Protein AF-A0A978SGK9-F1 (afdb_monomer)

Radius of gyration: 37.19 Å; Cα contacts (8 Å, |Δi|>4): 102; chains: 1; bounding box: 96×25×109 Å

Secondary structure (DSSP, 8-state):
---HHHHHH--TT---HHHHTTT-HHHHHHHHHHHHHHHHHHHHHHHHHHHHHHH-TT-TTTHHHHHHHHHHHHHHHHHHHHHHHTTS--HHHHHHHHHHHHHHHHHHHHHHHHHHHHHHTSPPHHHHHHHHHHHHHHHHHHHHHHHHHHHHHHHHHHHHHHHHHHHHHHHT--

Mean predicted aligned error: 9.83 Å

Sequence (174 aa):
MFDPLSALFSSDSFIPHGHCYLWLPQLVWLHLLSDMLICLAYYSIPLTLFEFVRKREDLPFNWIFLLFATFITACGTTHLLSVWTLWHPTYWLSGAAKALTALVSIGTAIALIRLMPKALAIPSQAQLERANNELKKEIEQRHRAQTQLELQAIITKTIAEGSNSQYGKRLFKS

pLDDT: mean 87.22, std 11.48, range [46.66, 97.44]

Solvent-accessible surface area (backbone atoms only — not comparable to full-atom values): 9373 Å² total; per-residue (Å²): 132,88,54,72,70,58,57,31,65,47,38,93,89,49,79,30,50,36,63,79,55,71,64,39,63,70,61,52,51,50,51,45,53,51,31,49,53,48,23,55,49,26,54,48,49,35,55,52,50,50,55,49,57,73,73,43,90,85,54,81,69,58,69,56,56,54,47,50,29,51,38,39,37,36,51,17,50,46,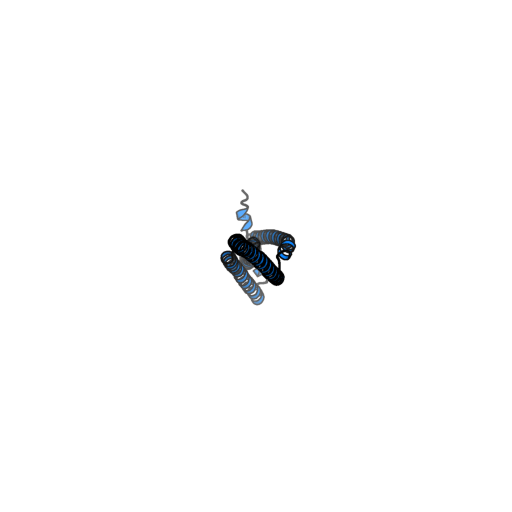30,50,39,55,55,48,22,37,76,46,26,30,54,53,41,47,49,50,46,46,51,52,33,51,52,44,44,52,53,45,52,55,50,46,65,68,40,49,67,59,60,71,67,53,79,49,71,69,54,51,52,50,53,53,53,51,52,52,51,52,51,53,52,52,50,51,52,51,52,50,53,51,51,52,51,51,52,52,52,53,50,53,53,53,50,53,54,53,51,55,56,56,71,75,71,121

Foldseek 3Di:
DDDVVVLLQDQPPDDFVCVVVVVPVVVLVVLLVVLVVLLVVLQVQLVVLVVVLVVDPPDPPSVLSVLVNVLSNLVSVLSVVNNVSNPRVSVSNSVVSVVVSVVSVVVSVVVCVVCVVVVVPDDDPVRVVVVVVVVVVVVVVVVVVVVVVVVVVVVVVVVVVVVVVVVVVVVVPD

Structure (mmCIF, N/CA/C/O backbone):
data_AF-A0A978SGK9-F1
#
_entry.id   AF-A0A978SGK9-F1
#
loop_
_atom_site.group_PDB
_atom_site.id
_atom_site.type_symbol
_atom_site.label_atom_id
_atom_site.label_alt_id
_atom_site.label_comp_id
_atom_site.label_asym_id
_atom_site.label_entity_id
_atom_site.label_seq_id
_atom_site.pdbx_PDB_ins_code
_atom_site.Cartn_x
_atom_site.Cartn_y
_atom_site.Cartn_z
_atom_site.occupancy
_atom_site.B_iso_or_equiv
_atom_site.auth_seq_id
_atom_site.auth_comp_id
_atom_site.auth_asym_id
_atom_site.auth_atom_id
_atom_site.pdbx_PDB_model_num
ATOM 1 N N . MET A 1 1 ? 0.975 9.620 -39.384 1.00 46.66 1 MET A N 1
ATOM 2 C CA . MET A 1 1 ? 0.079 9.412 -38.230 1.00 46.66 1 MET A CA 1
ATOM 3 C C . MET A 1 1 ? 0.976 8.978 -37.085 1.00 46.66 1 MET A C 1
ATOM 5 O O . MET A 1 1 ? 1.624 7.952 -37.221 1.00 46.66 1 MET A O 1
ATOM 9 N N . PHE A 1 2 ? 1.176 9.827 -36.076 1.00 58.22 2 PHE A N 1
ATOM 10 C CA . PHE A 1 2 ? 1.995 9.471 -34.916 1.00 58.22 2 PHE A CA 1
ATOM 11 C C . PHE A 1 2 ? 1.184 8.499 -34.065 1.00 58.22 2 PHE A C 1
ATOM 13 O O . PHE A 1 2 ? 0.168 8.908 -33.512 1.00 58.22 2 PHE A O 1
ATOM 20 N N . ASP A 1 3 ? 1.601 7.237 -33.989 1.00 74.12 3 ASP A N 1
ATOM 21 C CA . ASP A 1 3 ? 1.018 6.286 -33.046 1.00 74.12 3 ASP A CA 1
ATOM 22 C C . ASP A 1 3 ? 1.742 6.431 -31.698 1.00 74.12 3 ASP A C 1
ATOM 24 O O . ASP A 1 3 ? 2.893 6.017 -31.563 1.00 74.12 3 ASP A O 1
ATOM 28 N N . PRO A 1 4 ? 1.121 7.027 -30.666 1.00 68.00 4 PRO A N 1
ATOM 29 C CA . PRO A 1 4 ? 1.774 7.211 -29.368 1.00 68.00 4 PRO A CA 1
ATOM 30 C C . PRO A 1 4 ? 2.161 5.875 -28.714 1.00 68.00 4 PRO A C 1
ATOM 32 O O . PRO A 1 4 ? 3.121 5.815 -27.948 1.00 68.00 4 PRO A O 1
ATOM 35 N N . LEU A 1 5 ? 1.461 4.788 -29.055 1.00 69.81 5 LEU A N 1
ATOM 36 C CA . LEU A 1 5 ? 1.806 3.438 -28.617 1.00 69.81 5 LEU A CA 1
ATOM 37 C C . LEU A 1 5 ? 3.106 2.935 -29.256 1.00 69.81 5 LEU A C 1
ATOM 39 O O . LEU A 1 5 ? 3.915 2.333 -28.557 1.00 69.81 5 LEU A O 1
ATOM 43 N N . SER A 1 6 ? 3.356 3.211 -30.540 1.00 69.94 6 SER A N 1
ATOM 44 C CA . SER A 1 6 ? 4.605 2.785 -31.189 1.00 69.94 6 SER A CA 1
ATOM 45 C C . SER A 1 6 ? 5.809 3.580 -30.680 1.00 69.94 6 SER A C 1
ATOM 47 O O . SER A 1 6 ? 6.893 3.019 -30.531 1.00 69.94 6 SER A O 1
ATOM 49 N N . ALA A 1 7 ? 5.611 4.845 -30.293 1.00 70.00 7 ALA A N 1
ATOM 50 C CA . ALA A 1 7 ? 6.649 5.659 -29.663 1.00 70.00 7 ALA A CA 1
ATOM 51 C C . ALA A 1 7 ? 7.116 5.095 -28.304 1.00 70.00 7 ALA A C 1
ATOM 53 O O . ALA A 1 7 ? 8.310 5.139 -28.008 1.00 70.00 7 ALA A O 1
ATOM 54 N N . LEU A 1 8 ? 6.222 4.504 -27.499 1.00 69.88 8 LEU A N 1
ATOM 55 C CA . LEU A 1 8 ? 6.587 3.903 -26.204 1.00 69.88 8 LEU A CA 1
ATOM 56 C C . LEU A 1 8 ? 7.532 2.700 -26.343 1.00 69.88 8 LEU A C 1
ATOM 58 O O . LEU A 1 8 ? 8.404 2.506 -25.492 1.00 69.88 8 LEU A O 1
ATOM 62 N N . PHE A 1 9 ? 7.380 1.924 -27.418 1.00 72.19 9 PHE A N 1
ATOM 63 C CA . PHE A 1 9 ? 8.203 0.747 -27.716 1.00 72.19 9 PHE A CA 1
ATOM 64 C C . PHE A 1 9 ? 9.357 1.030 -28.689 1.00 72.19 9 PHE A C 1
ATOM 66 O O . PHE A 1 9 ? 10.115 0.118 -29.009 1.00 72.19 9 PHE A O 1
ATOM 73 N N . SER A 1 10 ? 9.518 2.275 -29.146 1.00 71.88 10 SER A N 1
ATOM 74 C CA . SER A 1 10 ? 10.590 2.646 -30.071 1.00 71.88 10 SER A CA 1
ATOM 75 C C . SER A 1 10 ? 11.974 2.504 -29.419 1.00 71.88 10 SER A C 1
ATOM 77 O O . SER A 1 10 ? 12.245 3.056 -28.351 1.00 71.88 10 SER A O 1
ATOM 79 N N . SER A 1 11 ? 12.855 1.741 -30.068 1.00 65.81 11 SER A N 1
ATOM 80 C CA . SER A 1 11 ? 14.229 1.457 -29.619 1.00 65.81 11 SER A CA 1
ATOM 81 C C . SER A 1 11 ? 15.303 1.946 -30.596 1.00 65.81 11 SER A C 1
ATOM 83 O O . SER A 1 11 ? 16.486 1.910 -30.272 1.00 65.81 11 SER A O 1
ATOM 85 N N . ASP A 1 12 ? 14.902 2.427 -31.774 1.00 60.69 12 ASP A N 1
ATOM 86 C CA . ASP A 1 12 ? 15.756 2.512 -32.971 1.00 60.69 12 ASP A CA 1
ATOM 87 C C . ASP A 1 12 ? 16.874 3.567 -32.909 1.00 60.69 12 ASP A C 1
ATOM 89 O O . ASP A 1 12 ? 17.745 3.598 -33.772 1.00 60.69 12 ASP A O 1
ATOM 93 N N . SER A 1 13 ? 16.882 4.442 -31.900 1.00 66.44 13 SER A N 1
ATOM 94 C CA . SER A 1 13 ? 17.927 5.466 -31.708 1.00 66.44 13 SER A CA 1
ATOM 95 C C . SER A 1 13 ? 18.601 5.420 -30.337 1.00 66.44 13 SER A C 1
ATOM 97 O O . SER A 1 13 ? 19.401 6.298 -30.019 1.00 66.44 13 SER A O 1
ATOM 99 N N . PHE A 1 14 ? 18.293 4.418 -29.511 1.00 72.38 14 PHE A N 1
ATOM 100 C CA . PHE A 1 14 ? 18.804 4.334 -28.148 1.00 72.38 14 PHE A CA 1
ATOM 101 C C . PHE A 1 14 ? 19.771 3.164 -27.971 1.00 72.38 14 PHE A C 1
ATOM 103 O O . PHE A 1 14 ? 19.632 2.116 -28.592 1.00 72.38 14 PHE A O 1
ATOM 110 N N . ILE A 1 15 ? 20.753 3.336 -27.086 1.00 70.25 15 ILE A N 1
ATOM 111 C CA . ILE A 1 15 ? 21.724 2.291 -26.750 1.00 70.25 15 ILE A CA 1
ATOM 112 C C . ILE A 1 15 ? 21.202 1.497 -25.533 1.00 70.25 15 ILE A C 1
ATOM 114 O O . ILE A 1 15 ? 20.778 2.132 -24.562 1.00 70.25 15 ILE A O 1
ATOM 118 N N . PRO A 1 16 ? 21.231 0.148 -25.533 1.00 76.12 16 PRO A N 1
ATOM 119 C CA . PRO A 1 16 ? 20.850 -0.682 -24.380 1.00 76.12 16 PRO A CA 1
ATOM 120 C C . PRO A 1 16 ? 21.657 -0.377 -23.110 1.00 76.12 16 PRO A C 1
ATOM 122 O O . PRO A 1 16 ? 22.851 -0.080 -23.188 1.00 76.12 16 PRO A O 1
ATOM 125 N N . HIS A 1 17 ? 21.045 -0.518 -21.927 1.00 71.19 17 HIS A N 1
ATOM 126 C CA . HIS A 1 17 ? 21.714 -0.253 -20.641 1.00 71.19 17 HIS A CA 1
ATOM 127 C C . HIS A 1 17 ? 22.946 -1.143 -20.417 1.00 71.19 17 HIS A C 1
ATOM 129 O O . HIS A 1 17 ? 23.890 -0.712 -19.757 1.00 71.19 17 HIS A O 1
ATOM 135 N N . GLY A 1 18 ? 23.007 -2.337 -21.019 1.00 59.62 18 GLY A N 1
ATOM 136 C CA . GLY A 1 18 ? 24.197 -3.192 -20.955 1.00 59.62 18 GLY A CA 1
ATOM 137 C C . GLY A 1 18 ? 25.473 -2.509 -21.473 1.00 59.62 18 GLY A C 1
ATOM 138 O O . GLY A 1 18 ? 26.550 -2.702 -20.909 1.00 59.62 18 GLY A O 1
ATOM 139 N N . HIS A 1 19 ? 25.359 -1.622 -22.470 1.00 68.25 19 HIS A N 1
ATOM 140 C CA . HIS A 1 19 ? 26.495 -0.831 -22.957 1.00 68.25 19 HIS A CA 1
ATOM 141 C C . HIS A 1 19 ? 26.941 0.242 -21.959 1.00 68.25 19 HIS A C 1
ATOM 143 O O . HIS A 1 19 ? 28.133 0.533 -21.889 1.00 68.25 19 HIS A O 1
ATOM 149 N N . CYS A 1 20 ? 26.024 0.800 -21.159 1.00 68.81 20 CYS A N 1
ATOM 150 C CA . CYS A 1 20 ? 26.375 1.718 -20.071 1.00 68.81 20 CYS A CA 1
ATOM 151 C C . CYS A 1 20 ? 27.190 1.013 -18.975 1.00 68.81 20 CYS A C 1
ATOM 153 O O . CYS A 1 20 ? 28.017 1.645 -18.326 1.00 68.81 20 CYS A O 1
ATOM 155 N N . TYR A 1 21 ? 27.011 -0.301 -18.811 1.00 66.94 21 TYR A N 1
ATOM 156 C CA . TYR A 1 21 ? 27.834 -1.141 -17.937 1.00 66.94 21 TYR A CA 1
ATOM 157 C C . TYR A 1 21 ? 29.110 -1.661 -18.602 1.00 66.94 21 TYR A C 1
ATOM 159 O O . TYR A 1 21 ? 29.787 -2.510 -18.022 1.00 66.94 21 TYR A O 1
ATOM 167 N N . LEU A 1 22 ? 29.439 -1.190 -19.813 1.00 72.94 22 LEU A N 1
ATOM 168 C CA . LEU A 1 22 ? 30.557 -1.682 -20.629 1.00 72.94 22 LEU A CA 1
ATOM 169 C C . LEU A 1 22 ? 30.533 -3.212 -20.816 1.00 72.94 22 LEU A C 1
ATOM 171 O O . LEU A 1 22 ? 31.565 -3.815 -21.095 1.00 72.94 22 LEU A O 1
ATOM 175 N N . TRP A 1 23 ? 29.371 -3.850 -20.621 1.00 74.50 23 TRP A N 1
ATOM 176 C CA . TRP A 1 23 ? 29.223 -5.305 -20.550 1.00 74.50 23 TRP A CA 1
ATOM 177 C C . TRP A 1 23 ? 30.192 -6.007 -19.584 1.00 74.50 23 TRP A C 1
ATOM 179 O O . TRP A 1 23 ? 30.496 -7.185 -19.763 1.00 74.50 23 TRP A O 1
ATOM 189 N N . LEU A 1 24 ? 30.642 -5.318 -18.526 1.00 81.25 24 LEU A N 1
ATOM 190 C CA . LEU A 1 24 ? 31.399 -5.934 -17.436 1.00 81.25 24 LEU A CA 1
ATOM 191 C C . LEU A 1 24 ? 30.541 -7.049 -16.815 1.00 81.25 24 LEU A C 1
ATOM 193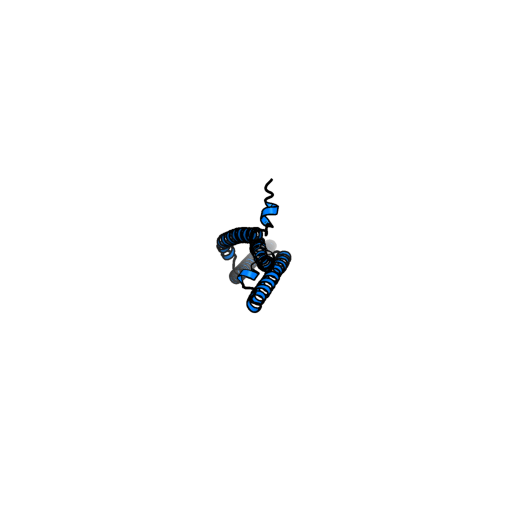 O O . LEU A 1 24 ? 29.541 -6.737 -16.159 1.00 81.25 24 LEU A O 1
ATOM 197 N N . PRO A 1 25 ? 30.904 -8.340 -16.980 1.00 80.62 25 PRO A N 1
ATOM 198 C CA . PRO A 1 25 ? 29.999 -9.445 -16.664 1.00 80.62 25 PRO A CA 1
ATOM 199 C C . PRO A 1 25 ? 29.545 -9.425 -15.206 1.00 80.62 25 PRO A C 1
ATOM 201 O O . PRO A 1 25 ? 28.382 -9.662 -14.910 1.00 80.62 25 PRO A O 1
ATOM 204 N N . GLN A 1 26 ? 30.453 -9.070 -14.298 1.00 84.12 26 GLN A N 1
ATOM 205 C CA . GLN A 1 26 ? 30.191 -8.978 -12.862 1.00 84.12 26 GLN A CA 1
ATOM 206 C C . GLN A 1 26 ? 29.120 -7.928 -12.534 1.00 84.12 26 GLN A C 1
ATOM 208 O O . GLN A 1 26 ? 28.234 -8.187 -11.724 1.00 84.12 26 GLN A O 1
ATOM 213 N N . LEU A 1 27 ? 29.175 -6.763 -13.187 1.00 81.31 27 LEU A N 1
ATOM 214 C CA . LEU A 1 27 ? 28.246 -5.662 -12.944 1.00 81.31 27 LEU A CA 1
ATOM 215 C C . LEU A 1 27 ? 26.868 -5.960 -13.548 1.00 81.31 27 LEU A C 1
ATOM 217 O O . LEU A 1 27 ? 25.848 -5.758 -12.892 1.00 81.31 27 LEU A O 1
ATOM 221 N N . VAL A 1 28 ? 26.839 -6.511 -14.765 1.00 85.56 28 VAL A N 1
ATOM 222 C CA . VAL A 1 28 ? 25.594 -6.926 -15.428 1.00 85.56 28 VAL A CA 1
ATOM 223 C C . VAL A 1 28 ? 24.891 -8.023 -14.627 1.00 85.56 28 VAL A C 1
ATOM 225 O O . VAL A 1 28 ? 23.696 -7.903 -14.371 1.00 85.56 28 VAL A O 1
ATOM 228 N N . TRP A 1 29 ? 25.614 -9.058 -14.179 1.00 87.19 29 TRP A N 1
ATOM 229 C CA . TRP A 1 29 ? 25.042 -10.127 -13.352 1.00 87.19 29 TRP A CA 1
ATOM 230 C C . TRP A 1 29 ? 24.515 -9.612 -12.014 1.00 87.19 29 TRP A C 1
ATOM 232 O O . TRP A 1 29 ? 23.443 -10.037 -11.587 1.00 87.19 29 TRP A O 1
ATOM 242 N N . LEU A 1 30 ? 25.231 -8.683 -11.373 1.00 90.12 30 LEU A N 1
ATOM 243 C CA . LEU A 1 30 ? 24.789 -8.073 -10.123 1.00 90.12 30 LEU A CA 1
ATOM 244 C C . LEU A 1 30 ? 23.453 -7.343 -10.298 1.00 90.12 30 LEU A C 1
ATOM 246 O O . LEU A 1 30 ? 22.521 -7.604 -9.537 1.00 90.12 30 LEU A O 1
ATOM 250 N N . HIS A 1 31 ? 23.346 -6.465 -11.298 1.00 88.50 31 HIS A N 1
ATOM 251 C CA . HIS A 1 31 ? 22.111 -5.728 -11.572 1.00 88.50 31 HIS A CA 1
ATOM 252 C C . HIS A 1 31 ? 20.977 -6.662 -11.994 1.00 88.50 31 HIS A C 1
ATOM 254 O O . HIS A 1 31 ? 19.891 -6.588 -11.428 1.00 88.50 31 HIS A O 1
ATOM 260 N N . LEU A 1 32 ? 21.250 -7.602 -12.903 1.00 90.31 32 LEU A N 1
ATOM 261 C CA . LEU A 1 32 ? 20.271 -8.577 -13.375 1.00 90.31 32 LEU A CA 1
ATOM 262 C C . LEU A 1 32 ? 19.678 -9.397 -12.223 1.00 90.31 32 LEU A C 1
ATOM 264 O O . LEU A 1 32 ? 18.460 -9.482 -12.091 1.00 90.31 32 LEU A O 1
ATOM 268 N N . LEU A 1 33 ? 20.527 -9.997 -11.383 1.00 94.38 33 LEU A N 1
ATOM 269 C CA . LEU A 1 33 ? 20.064 -10.811 -10.259 1.00 94.38 33 LEU A CA 1
ATOM 270 C C . LEU A 1 33 ? 19.345 -9.962 -9.211 1.00 94.38 33 LEU A C 1
ATOM 272 O O . LEU A 1 33 ? 18.306 -10.382 -8.707 1.00 94.38 33 LEU A O 1
ATOM 276 N N . SER A 1 34 ? 19.863 -8.770 -8.905 1.00 93.75 34 SER A N 1
ATOM 277 C CA . SER A 1 34 ? 19.244 -7.883 -7.915 1.00 93.75 34 SER A CA 1
ATOM 278 C C . SER A 1 34 ? 17.855 -7.437 -8.363 1.00 93.75 34 SER A C 1
ATOM 280 O O . SER A 1 34 ? 16.896 -7.596 -7.611 1.00 93.75 34 SER A O 1
ATOM 282 N N . ASP A 1 35 ? 17.716 -6.950 -9.597 1.00 93.62 35 ASP A N 1
ATOM 283 C CA . ASP A 1 35 ? 16.430 -6.491 -10.121 1.00 93.62 35 ASP A CA 1
ATOM 284 C C . ASP A 1 35 ? 15.430 -7.644 -10.275 1.00 93.62 35 ASP A C 1
ATOM 286 O O . ASP A 1 35 ? 14.248 -7.466 -9.980 1.00 93.62 35 ASP A O 1
ATOM 290 N N . MET A 1 36 ? 15.882 -8.848 -10.650 1.00 95.38 36 MET A N 1
ATOM 291 C CA . MET A 1 36 ? 15.016 -10.033 -10.690 1.00 95.38 36 MET A CA 1
ATOM 292 C C . MET A 1 36 ? 14.517 -10.435 -9.298 1.00 95.38 36 MET A C 1
ATOM 294 O O . MET A 1 36 ? 13.324 -10.696 -9.128 1.00 95.38 36 MET A O 1
ATOM 298 N N . LEU A 1 37 ? 15.396 -10.465 -8.292 1.00 96.81 37 LEU A N 1
ATOM 299 C CA . LEU A 1 37 ? 15.013 -10.788 -6.915 1.00 96.81 37 LEU A CA 1
ATOM 300 C C . LEU A 1 37 ? 14.044 -9.748 -6.342 1.00 96.81 37 LEU A C 1
ATOM 302 O O . LEU A 1 37 ? 13.045 -10.120 -5.722 1.00 96.81 37 LEU A O 1
ATOM 306 N N . ILE A 1 38 ? 14.294 -8.458 -6.588 1.00 96.19 38 ILE A N 1
ATOM 307 C CA . ILE A 1 38 ? 13.396 -7.376 -6.171 1.00 96.19 38 ILE A CA 1
ATOM 308 C C . ILE A 1 38 ? 12.047 -7.501 -6.880 1.00 96.19 38 ILE A C 1
ATOM 310 O O . ILE A 1 38 ? 11.012 -7.438 -6.222 1.00 96.19 38 ILE A O 1
ATOM 314 N N . CYS A 1 39 ? 12.040 -7.734 -8.194 1.00 95.31 39 CYS A N 1
ATOM 315 C CA . CYS A 1 39 ? 10.823 -7.945 -8.973 1.00 95.31 39 CYS A CA 1
ATOM 316 C C . CYS A 1 39 ? 9.985 -9.094 -8.389 1.00 95.31 39 CYS A C 1
ATOM 318 O O . CYS A 1 39 ? 8.812 -8.902 -8.073 1.00 95.31 39 CYS A O 1
ATOM 320 N N . LEU A 1 40 ? 10.589 -10.263 -8.153 1.00 97.06 40 LEU A N 1
ATOM 321 C CA . LEU A 1 40 ? 9.902 -11.410 -7.548 1.00 97.06 40 LEU A CA 1
ATOM 322 C C . LEU A 1 40 ? 9.326 -11.082 -6.164 1.00 97.06 40 LEU A C 1
ATOM 324 O O . LEU A 1 40 ? 8.166 -11.396 -5.887 1.00 97.06 40 LEU A O 1
ATOM 328 N N . ALA A 1 41 ? 10.098 -10.409 -5.309 1.00 97.19 41 ALA A N 1
ATOM 329 C CA . ALA A 1 41 ? 9.620 -9.975 -4.001 1.00 97.19 41 ALA A CA 1
ATOM 330 C C . ALA A 1 41 ? 8.439 -8.996 -4.125 1.00 97.19 41 ALA A C 1
ATOM 332 O O . ALA A 1 41 ? 7.428 -9.147 -3.439 1.00 97.19 41 ALA A O 1
ATOM 333 N N . TYR A 1 42 ? 8.533 -8.023 -5.032 1.00 97.19 42 TYR A N 1
ATOM 334 C CA . TYR A 1 42 ? 7.534 -6.971 -5.215 1.00 97.19 42 TYR A CA 1
ATOM 335 C C . TYR A 1 42 ? 6.257 -7.460 -5.902 1.00 97.19 42 TYR A C 1
ATOM 337 O O . TYR A 1 42 ? 5.227 -6.820 -5.746 1.00 97.19 42 TYR A O 1
ATOM 345 N N . TYR A 1 43 ? 6.264 -8.603 -6.587 1.00 96.44 43 TYR A N 1
ATOM 346 C CA . TYR A 1 43 ? 5.026 -9.265 -7.017 1.00 96.44 43 TYR A CA 1
ATOM 347 C C . TYR A 1 43 ? 4.462 -10.218 -5.953 1.00 96.44 43 TYR A C 1
ATOM 349 O O . TYR A 1 43 ? 3.245 -10.352 -5.827 1.00 96.44 43 TYR A O 1
ATOM 357 N N . SER A 1 44 ? 5.317 -10.832 -5.131 1.00 97.00 44 SER A N 1
ATOM 358 C CA . SER A 1 44 ? 4.892 -11.736 -4.051 1.00 97.00 44 SER A CA 1
ATOM 359 C C . SER A 1 44 ? 4.220 -11.007 -2.874 1.00 97.00 44 SER A C 1
ATOM 361 O O . SER A 1 44 ? 3.212 -11.475 -2.332 1.00 97.00 44 SER A O 1
ATOM 363 N N . ILE A 1 45 ? 4.726 -9.827 -2.490 1.00 95.25 45 ILE A N 1
ATOM 364 C CA . ILE A 1 45 ? 4.172 -9.036 -1.377 1.00 95.25 45 ILE A CA 1
ATOM 365 C C . ILE A 1 45 ? 2.706 -8.627 -1.638 1.00 95.25 45 ILE A C 1
ATOM 367 O O . ILE A 1 45 ? 1.868 -8.914 -0.781 1.00 95.25 45 ILE A O 1
ATOM 371 N N . PRO A 1 46 ? 2.338 -8.021 -2.787 1.00 94.50 46 PRO A N 1
ATOM 372 C CA . PRO A 1 46 ? 0.952 -7.689 -3.113 1.00 94.50 46 PRO A CA 1
ATOM 373 C C . PRO A 1 46 ? 0.015 -8.896 -3.119 1.00 94.50 46 PRO A C 1
ATOM 375 O O . PRO A 1 46 ? -1.097 -8.781 -2.614 1.00 94.50 46 PRO A O 1
ATOM 378 N N . LEU A 1 47 ? 0.456 -10.051 -3.633 1.00 95.31 47 LEU A N 1
ATOM 379 C CA . LEU A 1 47 ? -0.339 -11.287 -3.609 1.00 95.31 47 LEU A CA 1
ATOM 380 C C . LEU A 1 47 ? -0.654 -11.713 -2.171 1.00 95.31 47 LEU A C 1
ATOM 382 O O . LEU A 1 47 ? -1.799 -12.017 -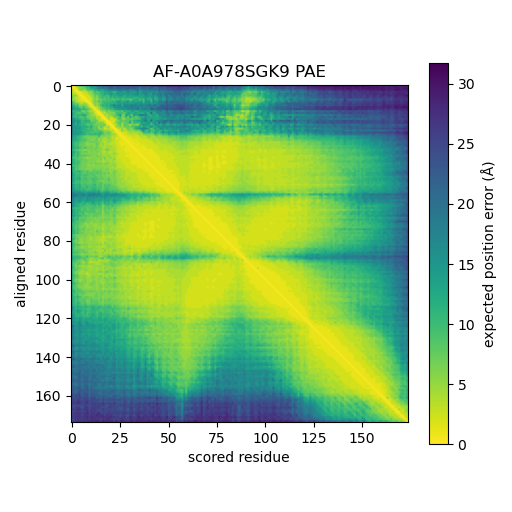1.837 1.00 95.31 47 LEU A O 1
ATOM 386 N N . THR A 1 48 ? 0.352 -11.667 -1.299 1.00 94.25 48 THR A N 1
ATOM 387 C CA . THR A 1 48 ? 0.194 -12.004 0.121 1.00 94.25 48 THR A CA 1
ATOM 388 C C . THR A 1 48 ? -0.704 -10.994 0.843 1.00 94.25 48 THR A C 1
ATOM 390 O O . THR A 1 48 ? -1.584 -11.384 1.611 1.00 94.25 48 THR A O 1
ATOM 393 N N . LEU A 1 49 ? -0.529 -9.696 0.570 1.00 93.00 49 LEU A N 1
ATOM 394 C CA . LEU A 1 49 ? -1.373 -8.630 1.117 1.00 93.00 49 LEU A CA 1
ATOM 395 C C . LEU A 1 49 ? -2.827 -8.760 0.656 1.00 93.00 49 LEU A C 1
ATOM 397 O O . LEU A 1 49 ? -3.737 -8.567 1.458 1.00 93.00 49 LEU A O 1
ATOM 401 N N . PHE A 1 50 ? -3.054 -9.111 -0.609 1.00 92.50 50 PHE A N 1
ATOM 402 C CA . PHE A 1 50 ? -4.392 -9.319 -1.150 1.00 92.50 50 PHE A CA 1
ATOM 403 C C . PHE A 1 50 ? -5.113 -10.465 -0.434 1.00 92.50 50 PHE A C 1
ATOM 405 O O . PHE A 1 50 ? -6.243 -10.293 0.023 1.00 92.50 50 PHE A O 1
ATOM 412 N N . GLU A 1 51 ? -4.445 -11.609 -0.255 1.00 93.69 51 GLU A N 1
ATOM 413 C CA . GLU A 1 51 ? -4.999 -12.733 0.508 1.00 93.69 51 GLU A CA 1
ATOM 414 C C . GLU A 1 51 ? -5.265 -12.371 1.975 1.00 93.69 51 GLU A C 1
ATOM 416 O O . GLU A 1 51 ? -6.287 -12.774 2.532 1.00 93.69 51 GLU A O 1
ATOM 421 N N . PHE A 1 52 ? -4.387 -11.583 2.602 1.00 93.25 52 PHE A N 1
ATOM 422 C CA . PHE A 1 52 ? -4.584 -11.100 3.969 1.00 93.25 52 PHE A CA 1
ATOM 423 C C . PHE A 1 52 ? -5.830 -10.212 4.095 1.00 93.25 52 PHE A C 1
ATOM 425 O O . PHE A 1 52 ? -6.679 -10.473 4.947 1.00 93.25 52 PHE A O 1
ATOM 432 N N . VAL A 1 53 ? -5.975 -9.210 3.222 1.00 92.69 53 VAL A N 1
ATOM 433 C CA . VAL A 1 53 ? -7.132 -8.298 3.219 1.00 92.69 53 VAL A CA 1
ATOM 434 C C . VAL A 1 53 ? -8.425 -9.051 2.930 1.00 92.69 53 VAL A C 1
ATOM 436 O O . VAL A 1 53 ? -9.446 -8.776 3.552 1.00 92.69 53 VAL A O 1
ATOM 439 N N . ARG A 1 54 ? -8.386 -10.037 2.026 1.00 90.88 54 ARG A N 1
ATOM 440 C CA . ARG A 1 54 ? -9.550 -10.868 1.703 1.00 90.88 54 ARG A CA 1
ATOM 441 C C . ARG A 1 54 ? -10.006 -11.729 2.883 1.00 90.88 54 ARG A C 1
ATOM 443 O O . ARG A 1 54 ? -11.197 -11.974 3.021 1.00 90.88 54 ARG A O 1
ATOM 450 N N . LYS A 1 55 ? -9.075 -12.209 3.712 1.00 92.38 55 LYS A N 1
ATOM 451 C CA . LYS A 1 55 ? -9.376 -13.093 4.853 1.00 92.38 55 LYS A CA 1
ATOM 452 C C . LYS A 1 55 ? -9.748 -12.351 6.138 1.00 92.38 55 LYS A C 1
ATOM 454 O O . LYS A 1 55 ? -10.242 -12.988 7.064 1.00 92.38 55 LYS A O 1
ATOM 459 N N . ARG A 1 56 ? -9.474 -11.049 6.239 1.00 90.69 56 ARG A N 1
ATOM 460 C CA . ARG A 1 56 ? -9.612 -10.279 7.480 1.00 90.69 56 ARG A CA 1
ATOM 461 C C . ARG A 1 56 ? -10.659 -9.170 7.311 1.00 90.69 56 ARG A C 1
ATOM 463 O O . ARG A 1 56 ? -10.363 -8.098 6.793 1.00 90.69 56 ARG A O 1
ATOM 470 N N . GLU A 1 57 ? -11.886 -9.445 7.753 1.00 81.38 57 GLU A N 1
ATOM 471 C CA . GLU A 1 57 ? -13.059 -8.570 7.559 1.00 81.38 57 GLU A CA 1
ATOM 472 C C . GLU A 1 57 ? -13.087 -7.330 8.473 1.00 81.38 57 GLU A C 1
ATOM 474 O O . GLU A 1 57 ? -13.716 -6.328 8.146 1.00 81.38 57 GLU A O 1
ATOM 479 N N . ASP A 1 58 ? -12.382 -7.361 9.603 1.00 85.81 58 ASP A N 1
ATOM 480 C CA . ASP A 1 58 ? -12.339 -6.305 10.624 1.00 85.81 58 ASP A CA 1
ATOM 481 C C . ASP A 1 58 ? -11.184 -5.305 10.423 1.00 85.81 58 ASP A C 1
ATOM 483 O O . ASP A 1 58 ? -10.806 -4.594 11.355 1.00 85.81 58 ASP A O 1
ATOM 487 N N . LEU A 1 59 ? -10.602 -5.229 9.220 1.00 86.38 59 LEU A N 1
ATOM 488 C CA . LEU A 1 59 ? -9.516 -4.290 8.932 1.00 86.38 59 LEU A CA 1
ATOM 489 C C . LEU A 1 59 ? -10.043 -2.866 8.700 1.00 86.38 59 LEU A C 1
ATOM 491 O O . LEU A 1 59 ? -10.663 -2.599 7.661 1.00 86.38 59 LEU A O 1
ATOM 495 N N . PRO A 1 60 ? -9.730 -1.899 9.584 1.00 87.00 60 PRO A N 1
ATOM 496 C CA . PRO A 1 60 ? -10.012 -0.506 9.295 1.00 87.00 60 PRO A CA 1
ATOM 497 C C . PRO A 1 60 ? -9.161 -0.049 8.105 1.00 87.00 60 PRO A C 1
ATOM 499 O O . PRO A 1 60 ? -7.978 -0.369 7.994 1.00 87.00 60 PRO A O 1
ATOM 502 N N . PHE A 1 61 ? -9.768 0.744 7.221 1.00 88.88 61 PHE A N 1
ATOM 503 C CA . PHE A 1 61 ? -9.092 1.351 6.070 1.00 88.88 61 PHE A CA 1
ATOM 504 C C . PHE A 1 61 ? -8.493 0.349 5.066 1.00 88.88 61 PHE A C 1
ATOM 506 O O . PHE A 1 61 ? -7.474 0.646 4.456 1.00 88.88 61 PHE A O 1
ATOM 513 N N . ASN A 1 62 ? -9.131 -0.805 4.844 1.00 89.44 62 ASN A N 1
ATOM 514 C CA . ASN A 1 62 ? -8.700 -1.850 3.898 1.00 89.44 62 ASN A CA 1
ATOM 515 C C . ASN A 1 62 ? -8.211 -1.350 2.509 1.00 89.44 62 ASN A C 1
ATOM 517 O O . ASN A 1 62 ? -7.275 -1.911 1.942 1.00 89.44 62 ASN A O 1
ATOM 521 N N . TRP A 1 63 ? -8.771 -0.260 1.979 1.00 89.44 63 TRP A N 1
ATOM 522 C CA . TRP A 1 63 ? -8.339 0.378 0.727 1.00 89.44 63 TRP A CA 1
ATOM 523 C C . TRP A 1 63 ? -6.869 0.838 0.727 1.00 89.44 63 TRP A C 1
ATOM 525 O O . TRP A 1 63 ? -6.254 0.889 -0.338 1.00 89.44 63 TRP A O 1
ATOM 535 N N . ILE A 1 64 ? -6.270 1.137 1.890 1.00 92.25 64 ILE A N 1
ATOM 536 C CA . ILE A 1 64 ? -4.854 1.531 1.975 1.00 92.25 64 ILE A CA 1
ATOM 537 C C . ILE A 1 64 ? -3.933 0.383 1.560 1.00 92.25 64 ILE A C 1
ATOM 539 O O . ILE A 1 64 ? -2.905 0.608 0.926 1.00 92.25 64 ILE A O 1
ATOM 543 N N . PHE A 1 65 ? -4.327 -0.858 1.850 1.00 91.50 65 PHE A N 1
ATOM 544 C CA . PHE A 1 65 ? -3.575 -2.041 1.450 1.00 91.50 65 PHE A CA 1
ATOM 545 C C . PHE A 1 65 ? -3.593 -2.218 -0.069 1.00 91.50 65 PHE A C 1
ATOM 547 O O . PHE A 1 65 ? -2.583 -2.614 -0.640 1.00 91.50 65 PHE A O 1
ATOM 554 N N . LEU A 1 66 ? -4.696 -1.857 -0.738 1.00 90.75 66 LEU A N 1
ATOM 555 C CA . LEU A 1 66 ? -4.768 -1.845 -2.202 1.00 90.75 66 LEU A CA 1
ATOM 556 C C . LEU A 1 66 ? -3.863 -0.762 -2.806 1.00 90.75 66 LEU A C 1
ATOM 558 O O . LEU A 1 66 ? -3.213 -1.013 -3.821 1.00 90.75 66 LEU A O 1
ATOM 562 N N . LEU A 1 67 ? -3.762 0.413 -2.173 1.00 92.81 67 LEU A N 1
ATOM 563 C CA . LEU A 1 67 ? -2.807 1.443 -2.595 1.00 92.81 67 LEU A CA 1
ATOM 564 C C . LEU A 1 67 ? -1.362 0.972 -2.449 1.00 92.81 67 LEU A C 1
ATOM 566 O O . LEU A 1 67 ? -0.591 1.104 -3.395 1.00 92.81 67 LEU A O 1
ATOM 570 N N . PHE A 1 68 ? -1.007 0.361 -1.316 1.00 92.38 68 PHE A N 1
ATOM 571 C CA . PHE A 1 68 ? 0.322 -0.224 -1.137 1.00 92.38 68 PHE A CA 1
ATOM 572 C C . PHE A 1 68 ? 0.600 -1.349 -2.130 1.00 92.38 68 PHE A C 1
ATOM 574 O O . PHE A 1 68 ? 1.672 -1.374 -2.723 1.00 92.38 68 PHE A O 1
ATOM 581 N N . ALA A 1 69 ? -0.358 -2.247 -2.361 1.00 94.44 69 ALA A N 1
ATOM 582 C CA . ALA A 1 69 ? -0.229 -3.303 -3.358 1.00 94.44 69 ALA A CA 1
ATOM 583 C C . ALA A 1 69 ? 0.030 -2.717 -4.755 1.00 94.44 69 ALA A C 1
ATOM 585 O O . ALA A 1 69 ? 0.940 -3.164 -5.452 1.00 94.44 69 ALA A O 1
ATOM 586 N N . THR A 1 70 ? -0.708 -1.669 -5.133 1.00 94.19 70 THR A N 1
ATOM 587 C CA . THR A 1 70 ? -0.526 -0.960 -6.409 1.00 94.19 70 THR A CA 1
ATOM 588 C C . THR A 1 70 ? 0.847 -0.296 -6.488 1.00 94.19 70 THR A C 1
ATOM 590 O O . THR A 1 70 ? 1.555 -0.466 -7.477 1.00 94.19 70 THR A O 1
ATOM 593 N N . PHE A 1 71 ? 1.254 0.417 -5.437 1.00 94.56 71 PHE A N 1
ATOM 594 C CA . PHE A 1 71 ? 2.557 1.072 -5.343 1.00 94.56 71 PHE A CA 1
ATOM 595 C C . PHE A 1 71 ? 3.714 0.070 -5.473 1.00 94.56 71 PHE A C 1
ATOM 597 O O . PHE A 1 71 ? 4.598 0.260 -6.304 1.00 94.56 71 PHE A O 1
ATOM 604 N N . ILE A 1 72 ? 3.682 -1.027 -4.713 1.00 95.31 72 ILE A N 1
ATOM 605 C CA . ILE A 1 72 ? 4.725 -2.061 -4.729 1.00 95.31 72 ILE A CA 1
ATOM 606 C C . ILE A 1 72 ? 4.779 -2.752 -6.100 1.00 95.31 72 ILE A C 1
ATOM 608 O O . ILE A 1 72 ? 5.865 -2.939 -6.648 1.00 95.31 72 ILE A O 1
ATOM 612 N N . THR A 1 73 ? 3.624 -3.058 -6.699 1.00 96.12 73 THR A N 1
ATOM 613 C CA . THR A 1 73 ? 3.549 -3.654 -8.046 1.00 96.12 73 THR A CA 1
ATOM 614 C C . THR A 1 73 ? 4.117 -2.711 -9.112 1.00 96.12 73 THR A C 1
ATOM 616 O O . THR A 1 73 ? 4.866 -3.143 -9.993 1.00 96.12 73 THR A O 1
ATOM 619 N N . ALA A 1 74 ? 3.813 -1.411 -9.023 1.00 94.56 74 ALA A N 1
ATOM 620 C CA . ALA A 1 74 ? 4.357 -0.399 -9.925 1.00 94.56 74 ALA A CA 1
ATOM 621 C C . ALA A 1 74 ? 5.891 -0.328 -9.814 1.00 94.56 74 ALA A C 1
ATOM 623 O O . ALA A 1 74 ? 6.583 -0.434 -10.827 1.00 94.56 74 ALA A O 1
ATOM 624 N N . CYS A 1 75 ? 6.433 -0.293 -8.592 1.00 94.38 7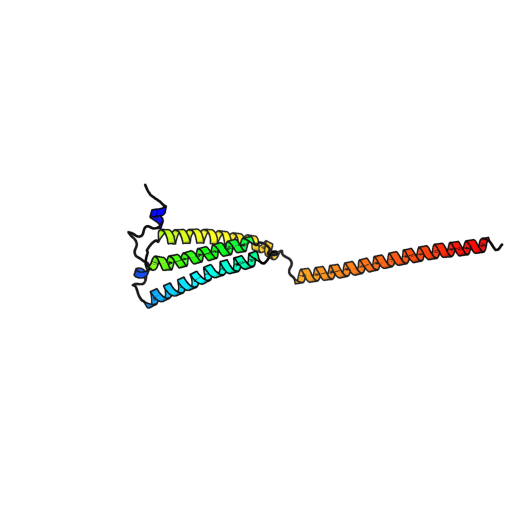5 CYS A N 1
ATOM 625 C CA . CYS A 1 75 ? 7.876 -0.381 -8.355 1.00 94.38 75 CYS A CA 1
ATOM 626 C C . CYS A 1 75 ? 8.475 -1.671 -8.940 1.00 94.38 75 CYS A C 1
ATOM 628 O O . CYS A 1 75 ? 9.491 -1.614 -9.631 1.00 94.38 75 CYS A O 1
ATOM 630 N N . GLY A 1 76 ? 7.829 -2.825 -8.743 1.00 94.88 76 GLY A N 1
ATOM 631 C CA . GLY A 1 76 ? 8.290 -4.111 -9.284 1.00 94.88 76 GLY A CA 1
ATOM 632 C C . GLY A 1 76 ? 8.349 -4.105 -10.811 1.00 94.88 76 GLY A C 1
ATOM 633 O O . GLY A 1 76 ? 9.318 -4.572 -11.406 1.00 94.88 76 GLY A O 1
ATOM 634 N N . THR A 1 77 ? 7.365 -3.466 -11.447 1.00 93.94 77 THR A N 1
ATOM 635 C CA . THR A 1 77 ? 7.341 -3.248 -12.898 1.00 93.94 77 THR A CA 1
ATOM 636 C C . THR A 1 77 ? 8.524 -2.396 -13.362 1.00 93.94 77 THR A C 1
ATOM 638 O O . THR A 1 77 ? 9.104 -2.684 -14.406 1.00 93.94 77 THR A O 1
ATOM 641 N N . THR A 1 78 ? 8.947 -1.386 -12.592 1.00 92.62 78 THR A N 1
ATOM 642 C CA . THR A 1 78 ? 10.139 -0.599 -12.952 1.00 92.62 78 THR A CA 1
ATOM 643 C C . THR A 1 78 ? 11.429 -1.420 -12.904 1.00 92.62 78 THR A C 1
ATOM 645 O O . THR A 1 78 ? 12.262 -1.243 -13.788 1.00 92.62 78 THR A O 1
ATOM 648 N N . HIS A 1 79 ? 11.571 -2.361 -11.961 1.00 93.94 79 HIS A N 1
ATOM 649 C CA . HIS A 1 79 ? 12.715 -3.284 -11.909 1.00 93.94 79 HIS A CA 1
ATOM 650 C C . HIS A 1 79 ? 12.692 -4.291 -13.061 1.00 93.94 79 HIS A C 1
ATOM 652 O O . HIS A 1 79 ? 13.715 -4.517 -13.704 1.00 93.94 79 HIS A O 1
ATOM 658 N N . LEU A 1 80 ? 11.515 -4.830 -13.393 1.00 93.38 80 LEU A N 1
ATOM 659 C CA . LEU A 1 80 ? 11.352 -5.686 -14.568 1.00 93.38 80 LEU A CA 1
ATOM 660 C C . LEU A 1 80 ? 11.759 -4.954 -15.856 1.00 93.38 80 LEU A C 1
ATOM 662 O O . LEU A 1 80 ? 12.460 -5.512 -16.698 1.00 93.38 80 LEU A O 1
ATOM 666 N N . LEU A 1 81 ? 11.360 -3.686 -15.992 1.00 90.75 81 LEU A N 1
ATOM 667 C CA . LEU A 1 81 ? 11.750 -2.856 -17.128 1.00 90.75 81 LEU A CA 1
ATOM 668 C C . LEU A 1 81 ? 13.245 -2.516 -17.118 1.00 90.75 81 LEU A C 1
ATOM 670 O O . LEU A 1 81 ? 13.818 -2.435 -18.195 1.00 90.75 81 LEU A O 1
ATOM 674 N N . SER A 1 82 ? 13.887 -2.359 -15.956 1.00 87.94 82 SER A N 1
ATOM 675 C CA . SER A 1 82 ? 15.349 -2.194 -15.867 1.00 87.94 82 SER A CA 1
ATOM 676 C C . SER A 1 82 ? 16.100 -3.422 -16.385 1.00 87.94 82 SER A C 1
ATOM 678 O O . SER A 1 82 ? 17.079 -3.282 -17.114 1.00 87.94 82 SER A O 1
ATOM 680 N N . VAL A 1 83 ? 15.612 -4.627 -16.074 1.00 90.06 83 VAL A N 1
ATOM 681 C CA . VAL A 1 83 ? 16.155 -5.871 -16.640 1.00 90.06 83 VAL A CA 1
ATOM 682 C C . VAL A 1 83 ? 15.941 -5.911 -18.150 1.00 90.06 83 VAL A C 1
ATOM 684 O O . VAL A 1 83 ? 16.868 -6.202 -18.899 1.00 90.06 83 VAL A O 1
ATOM 687 N N . TRP A 1 84 ? 14.736 -5.583 -18.614 1.00 88.56 84 TRP A N 1
ATOM 688 C CA . TRP A 1 84 ? 14.413 -5.548 -20.041 1.00 88.56 84 TRP A CA 1
ATOM 689 C C . TRP A 1 84 ? 15.302 -4.564 -20.816 1.00 88.56 84 TRP A C 1
ATOM 691 O O . TRP A 1 84 ? 15.811 -4.897 -21.890 1.00 88.56 84 TRP A O 1
ATOM 701 N N . THR A 1 85 ? 15.563 -3.378 -20.252 1.00 86.31 85 THR A N 1
ATOM 702 C CA . THR A 1 85 ? 16.369 -2.338 -20.906 1.00 86.31 85 THR A CA 1
ATOM 703 C C . THR A 1 85 ? 17.853 -2.656 -21.018 1.00 86.31 85 THR A C 1
ATOM 705 O O . THR A 1 85 ? 18.548 -1.974 -21.778 1.00 86.31 85 THR A O 1
ATOM 708 N N . LEU A 1 86 ? 18.344 -3.715 -20.361 1.00 83.19 86 LEU A N 1
ATOM 709 C CA . LEU A 1 86 ? 19.694 -4.235 -20.597 1.00 83.19 86 LEU A CA 1
ATOM 710 C C . LEU A 1 86 ? 19.896 -4.666 -22.054 1.00 83.19 86 LEU A C 1
ATOM 712 O O . LEU A 1 86 ? 20.978 -4.435 -22.594 1.00 83.19 86 LEU A O 1
ATOM 716 N N . TRP A 1 87 ? 18.859 -5.227 -22.686 1.00 81.62 87 TRP A N 1
ATOM 717 C CA . TRP A 1 87 ? 18.889 -5.691 -24.079 1.00 81.62 87 TRP A CA 1
ATOM 718 C C . TRP A 1 87 ? 18.035 -4.831 -25.016 1.00 81.62 87 TRP A C 1
ATOM 720 O O . TRP A 1 87 ? 18.425 -4.610 -26.160 1.00 81.62 87 TRP A O 1
ATOM 730 N N . HIS A 1 88 ? 16.906 -4.302 -24.539 1.00 83.94 88 HIS A N 1
ATOM 731 C CA . HIS A 1 88 ? 15.940 -3.567 -25.356 1.00 83.94 88 HIS A CA 1
ATOM 732 C C . HIS A 1 88 ? 15.739 -2.138 -24.830 1.00 83.94 88 HIS A C 1
ATOM 734 O O . HIS A 1 88 ? 15.024 -1.952 -23.849 1.00 83.94 88 HIS A O 1
ATOM 740 N N . PRO A 1 89 ? 16.313 -1.101 -25.464 1.00 84.50 89 PRO A N 1
ATOM 741 C CA . PRO A 1 89 ? 16.365 0.262 -24.930 1.00 84.50 89 PRO A CA 1
ATOM 742 C C . PRO A 1 89 ? 15.039 1.033 -25.068 1.00 84.50 89 PRO A C 1
ATOM 744 O O . PRO A 1 89 ? 14.995 2.166 -25.545 1.00 84.50 89 PRO A O 1
ATOM 747 N N . THR A 1 90 ? 13.933 0.440 -24.623 1.00 83.81 90 THR A N 1
ATOM 748 C CA . THR A 1 90 ? 12.596 1.044 -24.581 1.00 83.81 90 THR A CA 1
ATOM 749 C C . THR A 1 90 ? 12.487 2.036 -23.414 1.00 83.81 90 THR A C 1
ATOM 751 O O . THR A 1 90 ? 11.737 1.833 -22.453 1.00 83.81 90 THR A O 1
ATOM 754 N N . TYR A 1 91 ? 13.282 3.110 -23.450 1.00 82.94 91 TYR A N 1
ATOM 755 C CA . TYR A 1 91 ? 13.376 4.078 -22.352 1.00 82.94 91 TYR A CA 1
ATOM 756 C C . TYR A 1 91 ? 12.112 4.911 -22.160 1.00 82.94 91 TYR A C 1
ATOM 758 O O . TYR A 1 91 ? 11.821 5.292 -21.029 1.00 82.94 91 TYR A O 1
ATOM 766 N N . TRP A 1 92 ? 11.331 5.145 -23.216 1.00 85.38 92 TRP A N 1
ATOM 767 C CA . TRP A 1 92 ? 10.035 5.816 -23.102 1.00 85.38 92 TRP A CA 1
ATOM 768 C C . TRP A 1 92 ? 9.053 5.012 -22.249 1.00 85.38 92 TRP A C 1
ATOM 770 O O . TRP A 1 92 ? 8.438 5.573 -21.343 1.00 85.38 92 TRP A O 1
ATOM 780 N N . LEU A 1 93 ? 8.975 3.693 -22.456 1.00 86.31 93 LEU A N 1
ATOM 781 C CA . LEU A 1 93 ? 8.186 2.797 -21.610 1.00 86.31 93 LEU A CA 1
ATOM 782 C C . LEU A 1 93 ? 8.691 2.782 -20.158 1.00 86.31 93 LEU A C 1
ATOM 784 O O . LEU A 1 93 ? 7.897 2.926 -19.230 1.00 86.31 93 LEU A O 1
ATOM 788 N N . SER A 1 94 ? 10.009 2.667 -19.952 1.00 86.00 94 SER A N 1
ATOM 789 C CA . SER A 1 94 ? 10.616 2.726 -18.609 1.00 86.00 94 SER A CA 1
ATOM 790 C C . SER A 1 94 ? 10.319 4.055 -17.902 1.00 86.00 94 SER A C 1
ATOM 792 O O . SER A 1 94 ? 9.940 4.074 -16.730 1.00 86.00 94 SER A O 1
ATOM 794 N N . GLY A 1 95 ? 10.440 5.173 -18.618 1.00 88.06 95 GLY A N 1
ATOM 795 C CA . GLY A 1 95 ? 10.150 6.513 -18.117 1.00 88.06 95 GLY A CA 1
ATOM 796 C C . GLY A 1 95 ? 8.674 6.705 -17.778 1.00 88.06 95 GLY A C 1
ATOM 797 O O . GLY A 1 95 ? 8.360 7.211 -16.703 1.00 88.06 95 GLY A O 1
ATOM 798 N N . ALA A 1 96 ? 7.764 6.235 -18.635 1.00 90.12 96 ALA A N 1
ATOM 799 C CA . ALA A 1 96 ? 6.327 6.268 -18.375 1.00 90.12 96 ALA A CA 1
ATOM 800 C C . ALA A 1 96 ? 5.952 5.436 -17.138 1.00 90.12 96 ALA A C 1
ATOM 802 O O . ALA A 1 96 ? 5.202 5.908 -16.283 1.00 90.12 96 ALA A O 1
ATOM 803 N N . ALA A 1 97 ? 6.528 4.239 -16.986 1.00 91.19 97 ALA A N 1
ATOM 804 C CA . ALA A 1 97 ? 6.325 3.406 -15.803 1.00 91.19 97 ALA A CA 1
ATOM 805 C C . ALA A 1 97 ? 6.841 4.084 -14.521 1.00 91.19 97 ALA A C 1
ATOM 807 O O . ALA A 1 97 ? 6.162 4.059 -13.493 1.00 91.19 97 ALA A O 1
ATOM 808 N N . LYS A 1 98 ? 8.002 4.751 -14.578 1.00 91.25 98 LYS A N 1
ATOM 809 C CA . LYS A 1 98 ? 8.531 5.553 -13.460 1.00 91.25 98 LYS A CA 1
ATOM 810 C C . LYS A 1 98 ? 7.628 6.740 -13.129 1.00 91.25 98 LYS A C 1
ATOM 812 O O . LYS A 1 98 ? 7.361 6.976 -11.955 1.00 91.25 98 LYS A O 1
ATOM 817 N N . ALA A 1 99 ? 7.118 7.451 -14.134 1.00 93.06 99 ALA A N 1
ATOM 818 C CA . ALA A 1 99 ? 6.195 8.565 -13.93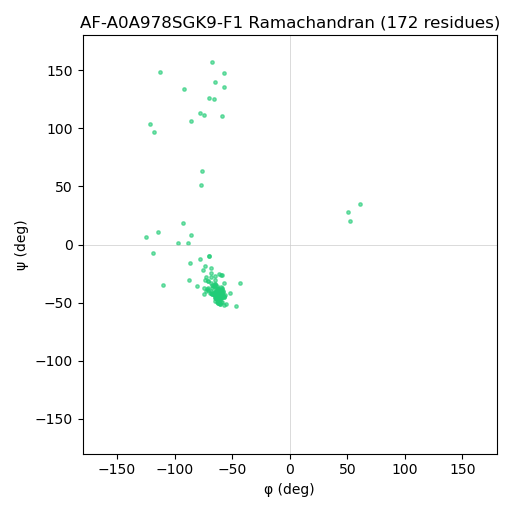5 1.00 93.06 99 ALA A CA 1
ATOM 819 C C . ALA A 1 99 ? 4.884 8.103 -13.277 1.00 93.06 99 ALA A C 1
ATOM 821 O O . ALA A 1 99 ? 4.444 8.698 -12.295 1.00 93.06 99 ALA A O 1
ATOM 822 N N . LEU A 1 100 ? 4.305 6.994 -13.749 1.00 93.44 100 LEU A N 1
ATOM 823 C CA . LEU A 1 100 ? 3.134 6.381 -13.123 1.00 93.44 100 LEU A CA 1
ATOM 824 C C . LEU A 1 100 ? 3.426 5.970 -11.672 1.00 93.44 100 LEU A C 1
ATOM 826 O O . LEU A 1 100 ? 2.653 6.288 -10.771 1.00 93.44 100 LEU A O 1
ATOM 830 N N . THR A 1 101 ? 4.569 5.326 -11.432 1.00 93.62 101 THR A N 1
ATOM 831 C CA . THR A 1 101 ? 5.005 4.931 -10.084 1.00 93.62 101 THR A CA 1
ATOM 832 C C . THR A 1 101 ? 5.154 6.145 -9.170 1.00 93.62 101 THR A C 1
ATOM 834 O O . THR A 1 101 ? 4.719 6.094 -8.021 1.00 93.62 101 THR A O 1
ATOM 837 N N . ALA A 1 102 ? 5.693 7.262 -9.665 1.00 95.00 102 ALA A N 1
ATOM 838 C CA . ALA A 1 102 ? 5.810 8.503 -8.904 1.00 95.00 102 ALA A CA 1
ATOM 839 C C . ALA A 1 102 ? 4.433 9.075 -8.526 1.00 95.00 102 ALA A C 1
ATOM 841 O O . ALA A 1 102 ? 4.222 9.442 -7.371 1.00 95.00 102 ALA A O 1
ATOM 842 N N . LEU A 1 103 ? 3.470 9.083 -9.456 1.00 96.19 103 LEU A N 1
ATOM 843 C CA . LEU A 1 103 ? 2.099 9.528 -9.178 1.00 96.19 103 LEU A CA 1
ATOM 844 C C . LEU A 1 103 ? 1.426 8.661 -8.106 1.00 96.19 103 LEU A C 1
ATOM 846 O O . LEU A 1 103 ? 0.859 9.189 -7.148 1.00 96.19 103 LEU A O 1
ATOM 850 N N . VAL A 1 104 ? 1.539 7.336 -8.229 1.00 95.25 104 VAL A N 1
ATOM 851 C CA . VAL A 1 104 ? 1.002 6.389 -7.240 1.00 95.25 104 VAL A CA 1
ATOM 852 C C . VAL A 1 104 ? 1.689 6.566 -5.880 1.00 95.25 104 VAL A C 1
ATOM 854 O O . VAL A 1 104 ? 1.011 6.580 -4.852 1.00 95.25 104 VAL A O 1
ATOM 857 N N . SER A 1 105 ? 3.011 6.766 -5.858 1.00 94.62 105 SER A N 1
ATOM 858 C CA . SER A 1 105 ? 3.789 7.025 -4.635 1.00 94.62 105 SER A CA 1
ATOM 859 C C . SER A 1 105 ? 3.308 8.277 -3.908 1.00 94.62 105 SER A C 1
ATOM 861 O O . SER A 1 105 ? 3.043 8.234 -2.708 1.00 94.62 105 SER A O 1
ATOM 863 N N . ILE A 1 106 ? 3.156 9.389 -4.635 1.00 97.00 106 ILE A N 1
ATOM 864 C CA . ILE A 1 106 ? 2.700 10.666 -4.074 1.00 97.00 106 ILE A CA 1
ATOM 865 C C . ILE A 1 106 ? 1.277 10.520 -3.530 1.00 97.00 106 ILE A C 1
ATOM 867 O O . ILE A 1 106 ? 1.011 10.914 -2.394 1.00 97.00 106 ILE A O 1
ATOM 871 N N . GLY A 1 107 ? 0.377 9.901 -4.301 1.00 95.31 107 GLY A N 1
ATOM 872 C CA . GLY A 1 107 ? -0.987 9.622 -3.854 1.00 95.31 107 GLY A CA 1
ATOM 873 C C . GLY A 1 107 ? -1.018 8.782 -2.574 1.00 95.31 107 GLY A C 1
ATOM 874 O O . GLY A 1 107 ? -1.731 9.119 -1.628 1.00 95.31 107 GLY A O 1
ATOM 875 N N . THR A 1 108 ? -0.184 7.741 -2.504 1.00 94.69 108 THR A N 1
ATOM 876 C CA . THR A 1 108 ? -0.052 6.871 -1.325 1.00 94.69 108 THR A CA 1
ATOM 877 C C . THR A 1 108 ? 0.485 7.642 -0.115 1.00 94.69 108 THR A C 1
ATOM 879 O O . THR A 1 108 ? -0.076 7.537 0.975 1.00 94.69 108 THR A O 1
ATOM 882 N N . ALA A 1 109 ? 1.511 8.479 -0.290 1.00 96.06 109 ALA A N 1
ATOM 883 C CA . ALA A 1 109 ? 2.075 9.296 0.786 1.00 96.06 109 ALA A CA 1
ATOM 884 C C . ALA A 1 109 ? 1.053 10.293 1.361 1.00 96.06 109 ALA A C 1
ATOM 886 O O . ALA A 1 109 ? 0.889 10.385 2.579 1.00 96.06 109 ALA A O 1
ATOM 887 N N . ILE A 1 110 ? 0.311 10.995 0.498 1.00 96.50 110 ILE A N 1
ATOM 888 C CA . ILE A 1 110 ? -0.747 11.927 0.919 1.00 96.50 110 ILE A CA 1
ATOM 889 C C . ILE A 1 110 ? -1.853 11.180 1.676 1.00 96.50 110 ILE A C 1
ATOM 891 O O . ILE A 1 110 ? -2.287 11.622 2.745 1.00 96.50 110 ILE A O 1
ATOM 895 N N . ALA A 1 111 ? -2.288 10.031 1.149 1.00 95.06 111 ALA A N 1
ATOM 896 C CA . ALA A 1 111 ? -3.288 9.187 1.791 1.00 95.06 111 ALA A CA 1
ATOM 897 C C . ALA A 1 111 ? -2.854 8.771 3.206 1.00 95.06 111 ALA A C 1
ATOM 899 O O . ALA A 1 111 ? -3.641 8.902 4.145 1.00 95.06 111 ALA A O 1
ATOM 900 N N . LEU A 1 112 ? -1.596 8.352 3.380 1.00 93.88 112 LEU A N 1
ATOM 901 C CA . LEU A 1 112 ? -1.039 7.969 4.678 1.00 93.88 112 LEU A CA 1
ATOM 902 C C . LEU A 1 112 ? -1.012 9.122 5.675 1.00 93.88 112 LEU A C 1
ATOM 904 O O . LEU A 1 112 ? -1.469 8.950 6.804 1.00 93.88 112 LEU A O 1
ATOM 908 N N . ILE A 1 113 ? -0.546 10.304 5.264 1.00 96.12 113 ILE A N 1
ATOM 909 C CA . ILE A 1 113 ? -0.522 11.492 6.132 1.00 96.12 113 ILE A CA 1
ATOM 910 C C . ILE A 1 113 ? -1.935 11.813 6.628 1.00 96.12 113 ILE A C 1
ATOM 912 O O . ILE A 1 113 ? -2.136 12.124 7.803 1.00 96.12 113 ILE A O 1
ATOM 916 N N . ARG A 1 114 ? -2.943 11.693 5.756 1.00 93.94 114 ARG A N 1
ATOM 917 C CA . ARG A 1 114 ? -4.334 11.967 6.131 1.00 93.94 114 ARG A CA 1
ATOM 918 C C . ARG A 1 114 ? -4.949 10.875 7.005 1.00 93.94 114 ARG A C 1
ATOM 920 O O . ARG A 1 114 ? -5.844 11.183 7.804 1.00 93.94 114 ARG A O 1
ATOM 927 N N . LEU A 1 115 ? -4.503 9.632 6.832 1.00 93.38 115 LEU A N 1
ATOM 928 C CA . LEU A 1 115 ? -4.987 8.453 7.543 1.00 93.38 115 LEU A CA 1
ATOM 929 C C . LEU A 1 115 ? -4.377 8.315 8.938 1.00 93.38 115 LEU A C 1
ATOM 931 O O . LEU A 1 115 ? -5.088 7.936 9.863 1.00 93.38 115 LEU A O 1
ATOM 935 N N . MET A 1 116 ? -3.108 8.682 9.107 1.00 93.88 116 MET A N 1
ATOM 936 C CA . MET A 1 116 ? -2.372 8.607 10.371 1.00 93.88 116 MET A CA 1
ATOM 937 C C . MET A 1 116 ? -3.154 9.156 11.579 1.00 93.88 116 MET A C 1
ATOM 939 O O . MET A 1 116 ? -3.337 8.404 12.536 1.00 93.88 116 MET A O 1
ATOM 943 N N . PRO A 1 117 ? -3.705 10.389 11.564 1.00 93.19 117 PRO A N 1
ATOM 944 C CA . PRO A 1 117 ? -4.468 10.884 12.711 1.00 93.19 117 PRO A CA 1
ATOM 945 C C . PRO A 1 117 ? -5.751 10.079 12.971 1.00 93.19 117 PRO A C 1
ATOM 947 O O . PRO A 1 117 ? -6.166 9.953 14.117 1.00 93.19 117 PRO A O 1
ATOM 950 N N . LYS A 1 118 ? -6.380 9.510 11.931 1.00 92.50 118 LYS A N 1
ATOM 951 C CA . LYS A 1 118 ? -7.582 8.672 12.082 1.00 92.50 118 LYS A CA 1
ATOM 952 C C . LYS A 1 118 ? -7.244 7.311 12.685 1.00 92.50 118 LYS A C 1
ATOM 954 O O . LYS A 1 118 ? -7.994 6.819 13.517 1.00 92.50 118 LYS A O 1
ATOM 959 N N . ALA A 1 119 ? -6.124 6.720 12.275 1.00 91.31 119 ALA A N 1
ATOM 960 C CA . ALA A 1 119 ? -5.643 5.457 12.820 1.00 91.31 119 ALA A CA 1
ATOM 961 C C . ALA A 1 119 ? -5.264 5.594 14.302 1.00 91.31 119 ALA A C 1
ATOM 963 O O . ALA A 1 119 ? -5.620 4.738 15.102 1.00 91.31 119 ALA A O 1
ATOM 964 N N . LEU A 1 120 ? -4.625 6.704 14.685 1.00 91.50 120 LEU A N 1
ATOM 965 C CA . LEU A 1 120 ? -4.277 6.993 16.082 1.00 91.50 120 LEU A CA 1
ATOM 966 C C . LEU A 1 120 ? -5.493 7.267 16.981 1.00 91.50 120 LEU A C 1
ATOM 968 O O . LEU A 1 120 ? -5.384 7.151 18.197 1.00 91.50 120 LEU A O 1
ATOM 972 N N . ALA A 1 121 ? -6.643 7.623 16.403 1.00 92.19 121 ALA A N 1
ATOM 973 C CA . ALA A 1 121 ? -7.886 7.801 17.151 1.00 92.19 121 ALA A CA 1
ATOM 974 C C . ALA A 1 121 ? -8.569 6.468 17.512 1.00 92.19 121 ALA A C 1
ATOM 976 O O . ALA A 1 121 ? -9.503 6.464 18.314 1.00 92.19 121 ALA A O 1
ATOM 977 N N . ILE A 1 122 ? -8.134 5.346 16.927 1.00 90.38 122 ILE A N 1
ATOM 978 C CA . ILE A 1 122 ? -8.665 4.023 17.260 1.00 90.38 122 ILE A CA 1
ATOM 979 C C . ILE A 1 122 ? -8.199 3.655 18.679 1.00 90.38 122 ILE A C 1
ATOM 981 O O . ILE A 1 122 ? -6.994 3.686 18.943 1.00 90.38 122 ILE A O 1
ATOM 985 N N . PRO A 1 123 ? -9.119 3.292 19.597 1.00 91.25 123 PRO A N 1
ATOM 986 C CA . PRO A 1 123 ? -8.755 2.886 20.948 1.00 91.25 123 PRO A CA 1
ATOM 987 C C . PRO A 1 123 ? -7.793 1.700 20.943 1.00 91.25 123 PRO A C 1
ATOM 989 O O . PRO A 1 123 ? -7.993 0.713 20.237 1.00 91.25 123 PRO A O 1
ATOM 992 N N . SER A 1 124 ? -6.765 1.777 21.780 1.00 92.06 124 SER A N 1
ATOM 993 C CA . SER A 1 124 ? -5.866 0.650 22.016 1.00 92.06 124 SER A CA 1
ATOM 994 C C . SER A 1 124 ? -6.579 -0.492 22.744 1.00 92.06 124 SER A C 1
ATOM 996 O O . SER A 1 124 ? -7.538 -0.280 23.492 1.00 92.06 124 SER A O 1
ATOM 998 N N . GLN A 1 125 ? -6.048 -1.707 22.604 1.00 92.06 125 GLN A N 1
ATOM 999 C CA . GLN A 1 12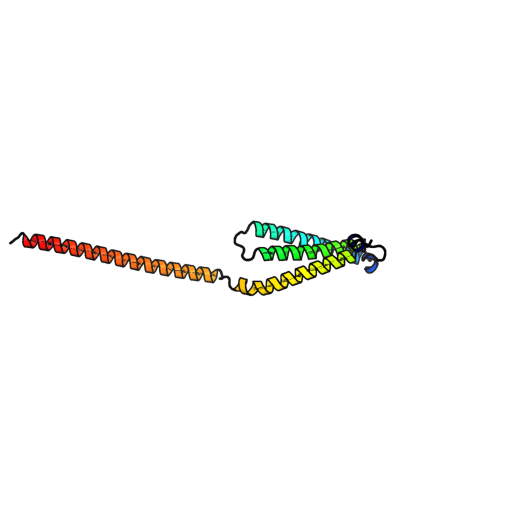5 ? -6.535 -2.889 23.322 1.00 92.06 125 GLN A CA 1
ATOM 1000 C C . GLN A 1 125 ? -6.620 -2.651 24.840 1.00 92.06 125 GLN A C 1
ATOM 1002 O O . GLN A 1 125 ? -7.620 -2.980 25.469 1.00 92.06 125 GLN A O 1
ATOM 1007 N N . ALA A 1 126 ? -5.619 -1.985 25.422 1.00 93.44 126 ALA A N 1
ATOM 1008 C CA . ALA A 1 126 ? -5.608 -1.656 26.845 1.00 93.44 126 ALA A CA 1
ATOM 1009 C C . ALA A 1 126 ? -6.727 -0.676 27.242 1.00 93.44 126 ALA A C 1
ATOM 1011 O O . ALA A 1 126 ? -7.286 -0.785 28.332 1.00 93.44 126 ALA A O 1
ATOM 1012 N N . GLN A 1 127 ? -7.069 0.287 26.378 1.00 93.44 127 GLN A N 1
ATOM 1013 C CA . GLN A 1 127 ? -8.197 1.195 26.615 1.00 93.44 127 GLN A CA 1
ATOM 1014 C C . GLN A 1 127 ? -9.531 0.449 26.534 1.00 93.44 127 GLN A C 1
ATOM 1016 O O . GLN A 1 127 ? -10.384 0.653 27.396 1.00 93.44 127 GLN A O 1
ATOM 1021 N N . LEU A 1 128 ? -9.685 -0.452 25.559 1.00 94.44 128 LEU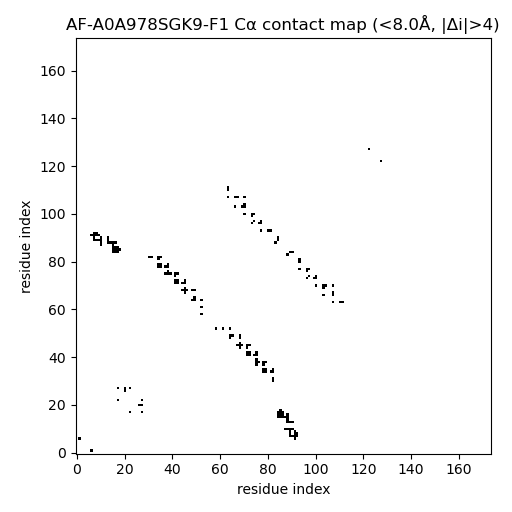 A N 1
ATOM 1022 C CA . LEU A 1 128 ? -10.872 -1.300 25.433 1.00 94.44 128 LEU A CA 1
ATOM 1023 C C . LEU A 1 128 ? -11.043 -2.221 26.646 1.00 94.44 128 LEU A C 1
ATOM 1025 O O . LEU A 1 128 ? -12.142 -2.341 27.178 1.00 94.44 128 LEU A O 1
ATOM 1029 N N . GLU A 1 129 ? -9.967 -2.835 27.135 1.00 96.31 129 GLU A N 1
ATOM 1030 C CA . GLU A 1 129 ? -10.006 -3.695 28.322 1.00 96.31 129 GLU A CA 1
ATOM 1031 C C . GLU A 1 129 ? -10.367 -2.924 29.593 1.00 96.31 129 GLU A C 1
ATOM 1033 O O . GLU A 1 129 ? -11.174 -3.401 30.392 1.00 96.31 129 GLU A O 1
ATOM 1038 N N 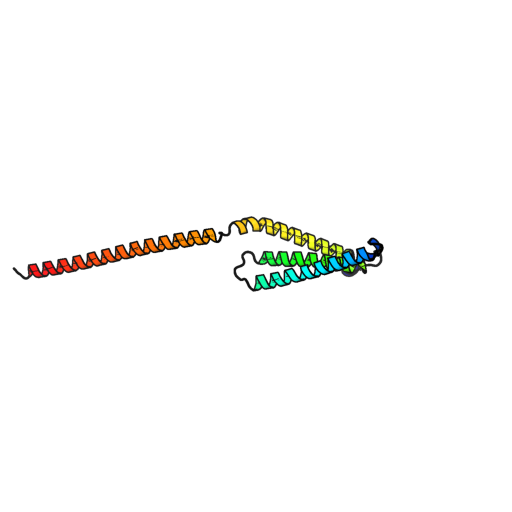. ARG A 1 130 ? -9.823 -1.714 29.774 1.00 96.12 130 ARG A N 1
ATOM 1039 C CA . ARG A 1 130 ? -10.197 -0.840 30.896 1.00 96.12 130 ARG A CA 1
ATOM 1040 C C . ARG A 1 130 ? -11.673 -0.462 30.839 1.00 96.12 130 ARG A C 1
ATOM 1042 O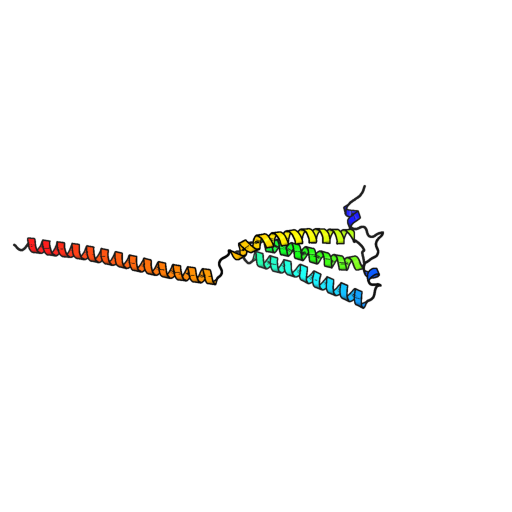 O . ARG A 1 130 ? -12.373 -0.697 31.819 1.00 96.12 130 ARG A O 1
ATOM 1049 N N . ALA A 1 131 ? -12.149 0.012 29.688 1.00 95.44 131 ALA A N 1
ATOM 1050 C CA . ALA A 1 131 ? -13.552 0.366 29.494 1.00 95.44 131 ALA A CA 1
ATOM 1051 C C . ALA A 1 131 ? -14.481 -0.839 29.727 1.00 95.44 131 ALA A C 1
ATOM 1053 O O . ALA A 1 131 ? -15.484 -0.726 30.425 1.00 95.44 131 ALA A O 1
ATOM 1054 N N . ASN A 1 132 ? -14.116 -2.024 29.227 1.00 97.19 132 ASN A N 1
ATOM 1055 C CA . ASN A 1 132 ? -14.867 -3.258 29.467 1.00 97.19 132 ASN A CA 1
ATOM 1056 C C . ASN A 1 132 ? -14.909 -3.638 30.954 1.00 97.19 132 ASN A C 1
ATOM 1058 O O . ASN A 1 132 ? -15.938 -4.103 31.443 1.00 97.19 132 ASN A O 1
ATOM 1062 N N . ASN A 1 133 ? -13.811 -3.457 31.687 1.00 97.12 133 ASN A N 1
ATOM 1063 C CA . ASN A 1 133 ? -13.760 -3.745 33.119 1.00 97.12 133 ASN A CA 1
ATOM 1064 C C . ASN A 1 133 ? -14.569 -2.736 33.945 1.00 97.12 133 ASN A C 1
ATOM 1066 O O . ASN A 1 133 ? -15.211 -3.128 34.919 1.00 97.12 133 ASN A O 1
ATOM 1070 N N . GLU A 1 134 ? -14.561 -1.461 33.564 1.00 96.69 134 GLU A N 1
ATOM 1071 C CA . GLU A 1 134 ? -15.396 -0.419 34.173 1.00 96.69 134 GLU A CA 1
ATOM 1072 C C . GLU A 1 134 ? -16.882 -0.692 33.924 1.00 96.69 134 GLU A C 1
ATOM 1074 O O . GLU A 1 134 ? -17.650 -0.780 34.882 1.00 96.69 134 GLU A O 1
ATOM 1079 N N . LEU A 1 135 ? -17.263 -0.980 32.675 1.00 96.62 135 LEU A N 1
ATOM 1080 C CA . LEU A 1 135 ? -18.629 -1.370 32.313 1.00 96.62 135 LEU A CA 1
ATOM 1081 C C . LEU A 1 135 ? -19.107 -2.591 33.107 1.00 96.62 135 LEU A C 1
ATOM 1083 O O . LEU A 1 135 ? -20.220 -2.594 33.628 1.00 96.62 135 LEU A O 1
ATOM 1087 N N . LYS A 1 136 ? -18.261 -3.617 33.266 1.00 97.25 136 LYS A N 1
ATOM 1088 C CA . LYS A 1 136 ? -18.592 -4.795 34.087 1.00 97.25 136 LYS A CA 1
ATOM 1089 C C . LYS A 1 136 ? -18.862 -4.430 35.549 1.00 97.25 136 LYS A C 1
ATOM 1091 O O . LYS A 1 136 ? -19.787 -4.977 36.144 1.00 97.25 136 LYS A O 1
ATOM 1096 N N . LYS A 1 137 ? -18.087 -3.507 36.129 1.00 97.06 137 LYS A N 1
ATOM 1097 C CA . LYS A 1 137 ? -18.301 -3.040 37.509 1.00 97.06 137 LYS A CA 1
ATOM 1098 C C . LYS A 1 137 ? -19.603 -2.254 37.648 1.00 97.06 137 LYS A C 1
ATOM 1100 O O . LYS A 1 137 ? -20.326 -2.472 38.616 1.00 97.06 137 LYS A O 1
ATOM 1105 N N . GLU A 1 138 ? -19.918 -1.380 36.695 1.00 96.69 138 GLU A N 1
ATOM 1106 C CA . GLU A 1 138 ? -21.177 -0.627 36.707 1.00 96.69 138 GLU A CA 1
ATOM 1107 C C . GLU A 1 138 ? -22.397 -1.544 36.585 1.00 96.69 138 GLU A C 1
ATOM 1109 O O . GLU A 1 138 ? -23.376 -1.365 37.311 1.00 96.69 138 GLU A O 1
ATOM 1114 N N . ILE A 1 139 ? -22.335 -2.549 35.705 1.00 97.44 139 ILE A N 1
ATOM 1115 C CA . ILE A 1 139 ? -23.404 -3.544 35.549 1.00 97.44 139 ILE A CA 1
ATOM 1116 C C . ILE A 1 139 ? -23.631 -4.292 36.868 1.00 97.44 139 ILE A C 1
ATOM 1118 O O . ILE A 1 139 ? -24.771 -4.397 37.318 1.00 97.44 139 ILE A O 1
ATOM 1122 N N . GLU A 1 140 ? -22.561 -4.740 37.529 1.00 97.06 140 GLU A N 1
ATOM 1123 C CA . GLU A 1 140 ? -22.643 -5.422 38.826 1.00 97.06 140 GLU A CA 1
ATOM 1124 C C . GLU A 1 140 ? -23.264 -4.523 39.911 1.00 97.06 140 GLU A C 1
ATOM 1126 O O . GLU A 1 140 ? -24.122 -4.958 40.679 1.00 97.06 140 GLU A O 1
ATOM 1131 N N . GLN A 1 141 ? -22.877 -3.245 39.964 1.00 96.62 141 GLN A N 1
ATOM 1132 C CA . GLN A 1 141 ? -23.447 -2.284 40.913 1.00 96.62 141 GLN A CA 1
ATOM 1133 C C . GLN A 1 141 ? -24.939 -2.046 40.666 1.00 96.62 141 GLN A C 1
ATOM 1135 O O . GLN A 1 141 ? -25.727 -2.057 41.615 1.00 96.62 141 GLN A O 1
ATOM 1140 N N . ARG A 1 142 ? -25.341 -1.865 39.401 1.00 95.94 142 ARG A N 1
ATOM 1141 C CA . ARG A 1 142 ? -26.752 -1.685 39.028 1.00 95.94 142 ARG A CA 1
ATOM 1142 C C . ARG A 1 142 ? -27.581 -2.915 39.367 1.00 95.94 142 ARG A C 1
ATOM 1144 O O . ARG A 1 142 ? -28.654 -2.763 39.944 1.00 95.94 142 ARG A O 1
ATOM 1151 N N . HIS A 1 143 ? -27.067 -4.109 39.079 1.00 96.88 143 HIS A N 1
ATOM 1152 C CA . HIS A 1 143 ? -27.746 -5.359 39.402 1.00 96.88 143 HIS A CA 1
ATOM 1153 C C . HIS A 1 143 ? -27.972 -5.493 40.914 1.00 96.88 143 HIS A C 1
ATOM 1155 O O . HIS A 1 143 ? -29.088 -5.753 41.352 1.00 96.88 143 HIS A O 1
ATOM 1161 N N . ARG A 1 144 ? -26.953 -5.208 41.738 1.00 95.75 144 ARG A N 1
ATOM 1162 C CA . ARG A 1 144 ? -27.096 -5.212 43.207 1.00 95.75 144 ARG A CA 1
ATOM 1163 C C . ARG A 1 144 ? -28.138 -4.213 43.702 1.00 95.75 144 ARG A C 1
ATOM 1165 O O . ARG A 1 144 ? -28.935 -4.563 44.568 1.00 95.75 144 ARG A O 1
ATOM 1172 N N . ALA A 1 145 ? -28.141 -2.993 43.167 1.00 94.94 145 ALA A N 1
ATOM 1173 C CA . ALA A 1 145 ? -29.123 -1.977 43.541 1.00 94.94 145 ALA A CA 1
ATOM 1174 C C . ALA A 1 145 ? -30.552 -2.406 43.167 1.00 94.94 145 ALA A C 1
ATOM 1176 O O . ALA A 1 145 ? -31.467 -2.256 43.973 1.00 94.94 145 ALA A O 1
ATOM 1177 N N . GLN A 1 146 ? -30.738 -3.002 41.985 1.00 96.31 146 GLN A N 1
ATOM 1178 C CA . GLN A 1 146 ? -32.026 -3.560 41.565 1.00 96.31 146 GLN A CA 1
ATOM 1179 C C . GLN A 1 146 ? -32.480 -4.690 42.493 1.00 96.31 146 GLN A C 1
ATOM 1181 O O . GLN A 1 146 ? -33.591 -4.623 43.011 1.00 96.31 146 GLN A O 1
ATOM 1186 N N . THR A 1 147 ? -31.610 -5.657 42.803 1.00 96.06 147 THR A N 1
ATOM 1187 C CA . THR A 1 147 ? -31.938 -6.744 43.739 1.00 96.06 147 THR A CA 1
ATOM 1188 C C . THR A 1 147 ? -32.305 -6.211 45.126 1.00 96.06 147 THR A C 1
ATOM 1190 O O . THR A 1 147 ? -33.233 -6.714 45.754 1.00 96.06 147 THR A O 1
ATOM 1193 N N . GLN A 1 148 ? -31.617 -5.177 45.620 1.00 95.19 148 GLN A N 1
ATOM 1194 C CA . GLN A 1 148 ? -31.950 -4.554 46.905 1.00 95.19 148 GLN A CA 1
ATOM 1195 C C . GLN A 1 148 ? -33.326 -3.883 46.885 1.00 95.19 148 GLN A C 1
ATOM 1197 O O . GLN A 1 148 ? -34.093 -4.053 47.832 1.00 95.19 148 GLN A O 1
ATOM 1202 N N . LEU A 1 149 ? -33.653 -3.150 45.818 1.00 95.69 149 LEU A N 1
ATOM 1203 C CA . LEU A 1 149 ? -34.963 -2.517 45.657 1.00 95.69 149 LEU A CA 1
ATOM 1204 C C . LEU A 1 149 ? -36.084 -3.558 45.545 1.00 95.69 149 LEU A C 1
ATOM 1206 O O . LEU A 1 149 ? -37.129 -3.405 46.177 1.00 95.69 149 LEU A O 1
ATOM 1210 N N . GLU A 1 150 ? -35.860 -4.642 44.804 1.00 96.00 150 GLU A N 1
ATOM 1211 C CA . GLU A 1 150 ? -36.799 -5.764 44.710 1.00 96.00 150 GLU A CA 1
ATOM 1212 C C . GLU A 1 150 ? -37.011 -6.435 46.071 1.00 96.00 150 GLU A C 1
ATOM 1214 O O . GLU A 1 150 ? -38.153 -6.660 46.478 1.00 96.00 150 GLU A O 1
ATOM 1219 N N . LEU A 1 151 ? -35.932 -6.684 46.822 1.00 95.38 151 LEU A N 1
ATOM 1220 C CA . LEU A 1 151 ? -36.014 -7.257 48.164 1.00 95.38 151 LEU A CA 1
ATOM 1221 C C . LEU A 1 151 ? -36.797 -6.338 49.114 1.00 95.38 151 LEU A C 1
ATOM 1223 O O . LEU A 1 151 ? -37.658 -6.810 49.854 1.00 95.38 151 LEU A O 1
ATOM 1227 N N . GLN A 1 152 ? -36.548 -5.025 49.066 1.00 95.31 152 GLN A N 1
ATOM 1228 C CA . GLN A 1 152 ? -37.292 -4.037 49.853 1.00 95.31 152 GLN A CA 1
ATOM 1229 C C . GLN A 1 152 ? -38.781 -4.015 49.488 1.00 95.31 152 GLN A C 1
ATOM 1231 O O . GLN A 1 152 ? -39.630 -3.969 50.383 1.00 95.31 152 GLN A O 1
ATOM 1236 N N . ALA A 1 153 ? -39.118 -4.090 48.199 1.00 94.44 153 ALA A N 1
ATOM 1237 C CA . ALA A 1 153 ? -40.502 -4.138 47.742 1.00 94.44 153 ALA A CA 1
ATOM 1238 C C . ALA A 1 153 ? -41.218 -5.414 48.216 1.00 94.44 153 ALA A C 1
ATOM 1240 O O . ALA A 1 153 ? -42.357 -5.339 48.683 1.00 94.44 153 ALA A O 1
ATOM 1241 N N . ILE A 1 154 ? -40.545 -6.570 48.152 1.00 95.00 154 ILE A N 1
ATOM 1242 C CA . ILE A 1 154 ? -41.066 -7.846 48.661 1.00 95.00 154 ILE A CA 1
ATOM 1243 C C . ILE A 1 154 ? -41.287 -7.764 50.173 1.00 95.00 154 ILE A C 1
ATOM 1245 O O . ILE A 1 154 ? -42.385 -8.057 50.640 1.00 95.00 154 ILE A O 1
ATOM 1249 N N . ILE A 1 155 ? -40.289 -7.312 50.939 1.00 94.69 155 ILE A N 1
ATOM 1250 C CA . ILE A 1 155 ? -40.395 -7.164 52.399 1.00 94.69 155 ILE A CA 1
ATOM 1251 C C . ILE A 1 155 ? -41.568 -6.246 52.765 1.00 94.69 155 ILE A C 1
ATOM 1253 O O . ILE A 1 155 ? -42.371 -6.592 53.631 1.00 94.69 155 ILE A O 1
ATOM 1257 N N . THR A 1 156 ? -41.711 -5.109 52.081 1.00 94.31 156 THR A N 1
ATOM 1258 C CA . THR A 1 156 ? -42.790 -4.143 52.348 1.00 94.31 156 THR A CA 1
ATOM 1259 C C . THR A 1 156 ? -44.171 -4.744 52.080 1.00 94.31 156 THR A C 1
ATOM 1261 O O . THR A 1 156 ? -45.072 -4.585 52.905 1.00 94.31 156 THR A O 1
ATOM 1264 N N . LYS A 1 157 ? -44.341 -5.479 50.970 1.00 92.94 157 LYS A N 1
ATOM 1265 C CA . LYS A 1 157 ? -45.594 -6.193 50.669 1.00 92.94 157 LYS A CA 1
ATOM 1266 C C . LYS A 1 157 ? -45.921 -7.238 51.737 1.00 92.94 157 LYS A C 1
ATOM 1268 O O . LYS A 1 157 ? -47.025 -7.222 52.273 1.00 92.94 157 LYS A O 1
ATOM 1273 N N . THR A 1 158 ? -44.952 -8.073 52.111 1.00 91.88 158 THR A N 1
ATOM 1274 C CA . THR A 1 158 ? -45.139 -9.119 53.130 1.00 91.88 158 THR A CA 1
ATOM 1275 C C . THR A 1 158 ? -45.509 -8.533 54.498 1.00 91.88 158 THR A C 1
ATOM 1277 O O . THR A 1 158 ? -46.382 -9.065 55.183 1.00 91.88 158 THR A O 1
ATOM 1280 N N . ILE A 1 159 ? -44.893 -7.415 54.905 1.00 92.62 159 ILE A N 1
ATOM 1281 C CA . ILE A 1 159 ? -45.241 -6.718 56.157 1.00 92.62 159 ILE A CA 1
ATOM 1282 C C . ILE A 1 159 ? -46.669 -6.159 56.095 1.00 92.62 159 ILE A C 1
ATOM 1284 O O . ILE A 1 159 ? -47.421 -6.305 57.062 1.00 92.62 159 ILE A O 1
ATOM 1288 N N . ALA A 1 160 ? -47.063 -5.543 54.975 1.00 90.00 160 ALA A N 1
ATOM 1289 C CA . ALA A 1 160 ? -48.410 -5.002 54.799 1.00 90.00 160 ALA A CA 1
ATOM 1290 C C . ALA A 1 160 ? -49.486 -6.102 54.870 1.00 90.00 160 ALA A C 1
ATOM 1292 O O . ALA A 1 160 ? -50.479 -5.950 55.584 1.00 90.00 160 ALA A O 1
ATOM 1293 N N . GLU A 1 161 ? -49.266 -7.238 54.203 1.00 88.44 161 GLU A N 1
ATOM 1294 C CA . GLU A 1 161 ? -50.158 -8.405 54.245 1.00 88.44 161 GLU A CA 1
ATOM 1295 C C . GLU A 1 161 ? -50.231 -9.030 55.650 1.00 88.44 161 GLU A C 1
ATOM 1297 O O . GLU A 1 161 ? -51.321 -9.327 56.153 1.00 88.44 161 GLU A O 1
ATOM 1302 N N . GLY A 1 162 ? -49.084 -9.176 56.324 1.00 83.81 162 GLY A N 1
ATOM 1303 C CA . GLY A 1 162 ? -49.003 -9.702 57.688 1.00 83.81 162 GLY A CA 1
ATOM 1304 C C . GLY A 1 162 ? -49.709 -8.819 58.722 1.00 83.81 162 GLY A C 1
ATOM 1305 O O . GLY A 1 162 ? -50.433 -9.333 59.578 1.00 83.81 162 GLY A O 1
ATOM 1306 N N . SER A 1 163 ? -49.560 -7.494 58.618 1.00 79.25 163 SER A N 1
ATOM 1307 C CA . SER A 1 163 ? -50.252 -6.519 59.473 1.00 79.25 163 SER A CA 1
ATOM 1308 C C . SER A 1 163 ? -51.772 -6.582 59.284 1.00 79.25 163 SER A C 1
ATOM 1310 O O . SER A 1 163 ? -52.518 -6.692 60.259 1.00 79.25 163 SER A O 1
ATOM 1312 N N . ASN A 1 164 ? -52.242 -6.621 58.033 1.00 76.19 164 ASN A N 1
ATOM 1313 C CA . ASN A 1 164 ? -53.671 -6.673 57.718 1.00 76.19 164 ASN A CA 1
ATOM 1314 C C . ASN A 1 164 ? -54.332 -7.973 58.234 1.00 76.19 164 ASN A C 1
ATOM 1316 O O . ASN A 1 164 ? -55.425 -7.953 58.802 1.00 76.19 164 ASN A O 1
ATOM 1320 N N . SER A 1 165 ? -53.621 -9.103 58.140 1.00 73.75 165 SER A N 1
ATOM 1321 C CA . SER A 1 165 ? -54.039 -10.395 58.709 1.00 73.75 165 SER A CA 1
ATOM 1322 C C . SER A 1 165 ? -54.122 -10.377 60.245 1.00 73.75 165 SER A C 1
ATOM 1324 O O . SER A 1 165 ? -55.059 -10.926 60.834 1.00 73.75 165 SER A O 1
ATOM 1326 N N . GLN A 1 166 ? -53.174 -9.717 60.921 1.00 70.31 166 GLN A N 1
ATOM 1327 C CA . GLN A 1 166 ? -53.162 -9.636 62.384 1.00 70.31 166 GLN A CA 1
ATOM 1328 C C . GLN A 1 166 ? -54.273 -8.721 62.932 1.00 70.31 166 GLN A C 1
ATOM 1330 O O . GLN A 1 166 ? -54.904 -9.057 63.939 1.00 70.31 166 GLN A O 1
ATOM 1335 N N . TYR A 1 167 ? -54.557 -7.606 62.251 1.00 61.66 167 TYR A N 1
ATOM 1336 C CA . TYR A 1 167 ? -55.667 -6.708 62.588 1.00 61.66 167 TYR A CA 1
ATOM 1337 C C . TYR A 1 167 ? -57.036 -7.357 62.347 1.00 61.66 167 TYR A C 1
ATOM 1339 O O . TYR A 1 167 ? -57.898 -7.289 63.226 1.00 61.66 167 TYR A O 1
ATOM 1347 N N . GLY A 1 168 ? -57.219 -8.070 61.230 1.00 61.31 168 GLY A N 1
ATOM 1348 C CA . GLY A 1 168 ? -58.453 -8.817 60.956 1.00 61.31 168 GLY A CA 1
ATOM 1349 C C . GLY A 1 168 ? -58.765 -9.875 62.023 1.00 61.31 168 GLY A C 1
ATOM 1350 O O . GLY A 1 168 ? -59.913 -10.026 62.435 1.00 61.31 168 GLY A O 1
ATOM 1351 N N . LYS A 1 169 ? -57.739 -10.551 62.559 1.00 61.50 169 LYS A N 1
ATOM 1352 C CA . LYS A 1 169 ? -57.899 -11.512 63.667 1.00 61.50 169 LYS A CA 1
ATOM 1353 C C . LYS A 1 169 ? -58.195 -10.861 65.022 1.00 61.50 169 LYS A C 1
ATOM 1355 O O . LYS A 1 169 ? -58.826 -11.502 65.857 1.00 61.50 169 LYS A O 1
ATOM 1360 N N . ARG A 1 170 ? -57.746 -9.624 65.268 1.00 60.50 170 ARG A N 1
ATOM 1361 C CA . ARG A 1 170 ? -58.074 -8.877 66.499 1.00 60.50 170 ARG A CA 1
ATOM 1362 C C . ARG A 1 170 ? -59.506 -8.348 66.492 1.00 60.50 170 ARG A C 1
ATOM 1364 O O . ARG A 1 170 ? -60.148 -8.394 67.533 1.00 60.50 170 ARG A O 1
ATOM 1371 N N . LEU A 1 171 ? -60.006 -7.907 65.339 1.00 58.09 171 LEU A N 1
ATOM 1372 C CA . LEU A 1 171 ? -61.379 -7.407 65.194 1.00 58.09 171 LEU A CA 1
ATOM 1373 C C . LEU A 1 171 ? -62.449 -8.499 65.354 1.00 58.09 171 LEU A C 1
ATOM 1375 O O . LEU A 1 171 ? -63.565 -8.194 65.744 1.00 58.09 171 LEU A O 1
ATOM 1379 N N . PHE A 1 172 ? -62.113 -9.768 65.112 1.00 59.41 172 PHE A N 1
ATOM 1380 C CA . PHE A 1 172 ? -63.031 -10.902 65.297 1.00 59.41 172 PHE A CA 1
ATOM 1381 C C . PHE A 1 172 ? -63.022 -11.512 66.712 1.00 59.41 172 PHE A C 1
ATOM 1383 O O . PHE A 1 172 ? -63.698 -12.513 66.942 1.00 59.41 172 PHE A O 1
ATOM 1390 N N . LYS A 1 173 ? -62.233 -10.968 67.650 1.00 56.72 173 LYS A N 1
ATOM 1391 C CA . LYS A 1 173 ? -62.030 -11.551 68.990 1.00 56.72 173 LYS A CA 1
ATOM 1392 C C . LYS A 1 173 ? -62.568 -10.693 70.151 1.00 56.72 173 LYS A C 1
ATOM 1394 O O . LYS A 1 173 ? -62.252 -11.012 71.296 1.00 56.72 173 LYS A O 1
ATOM 1399 N N . SER A 1 174 ? -63.345 -9.641 69.871 1.00 49.03 174 SER A N 1
ATOM 1400 C CA . SER A 1 174 ? -64.146 -8.883 70.855 1.00 49.03 174 SER A CA 1
ATOM 1401 C C . SER A 1 174 ? -65.623 -9.197 70.686 1.00 49.03 174 SER A C 1
ATOM 1403 O O . SER A 1 174 ? -66.295 -9.399 71.714 1.00 49.03 174 SER A O 1
#